Protein AF-A0A958KYE8-F1 (afdb_monomer_lite)

Structure (mmCIF, N/CA/C/O backbone):
data_AF-A0A958KYE8-F1
#
_entry.id   AF-A0A958KYE8-F1
#
loop_
_atom_site.group_PDB
_atom_site.id
_atom_site.type_symbol
_atom_site.label_atom_id
_atom_site.label_alt_id
_atom_site.label_comp_id
_atom_site.label_asym_id
_atom_site.label_entity_id
_atom_site.label_seq_id
_atom_site.pdbx_PDB_ins_code
_atom_site.Cartn_x
_atom_site.Cartn_y
_atom_site.Cartn_z
_atom_site.occupancy
_atom_site.B_iso_or_equiv
_atom_site.auth_seq_id
_atom_site.auth_comp_id
_atom_site.auth_asym_id
_atom_site.auth_atom_id
_atom_site.pdbx_PDB_model_num
ATOM 1 N N . MET A 1 1 ? 8.340 -8.259 -19.502 1.00 54.31 1 MET A N 1
ATOM 2 C CA . MET A 1 1 ? 7.102 -8.271 -18.698 1.00 54.31 1 MET A CA 1
ATOM 3 C C . MET A 1 1 ? 6.581 -6.855 -18.692 1.00 54.31 1 M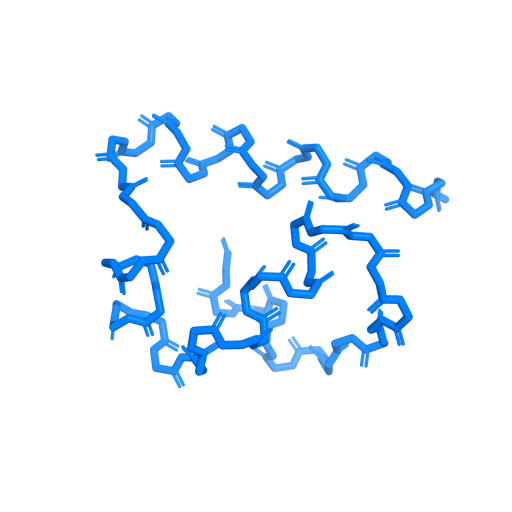ET A C 1
ATOM 5 O O . MET A 1 1 ? 7.343 -5.962 -18.335 1.00 54.31 1 MET A O 1
ATOM 9 N N . ASP A 1 2 ? 5.350 -6.641 -19.135 1.00 64.50 2 AS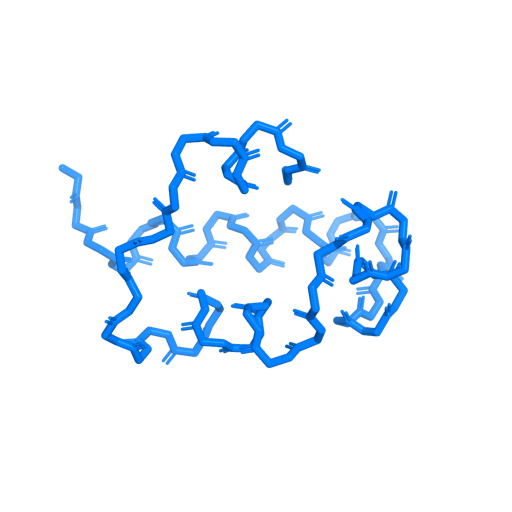P A N 1
ATOM 10 C CA . ASP A 1 2 ? 4.761 -5.303 -19.122 1.00 64.50 2 ASP A CA 1
ATOM 11 C C . ASP A 1 2 ? 4.538 -4.872 -17.668 1.00 64.50 2 ASP A C 1
ATOM 13 O O . ASP A 1 2 ? 4.032 -5.655 -16.861 1.00 64.50 2 ASP A O 1
ATOM 17 N N . SER A 1 3 ? 4.876 -3.631 -17.308 1.00 63.25 3 SER A N 1
ATOM 18 C CA . SER A 1 3 ? 4.707 -3.104 -15.939 1.00 63.25 3 SER A CA 1
ATOM 19 C C . SER A 1 3 ? 3.265 -3.236 -15.416 1.00 63.25 3 SER A C 1
ATOM 21 O O . SER A 1 3 ? 3.037 -3.320 -14.210 1.00 63.25 3 SER A O 1
ATOM 23 N N . ASN A 1 4 ? 2.290 -3.337 -16.324 1.00 72.88 4 ASN A N 1
ATOM 24 C CA . ASN A 1 4 ? 0.888 -3.607 -16.010 1.00 72.88 4 ASN A CA 1
ATOM 25 C C . ASN A 1 4 ? 0.631 -5.034 -15.498 1.00 72.88 4 ASN A C 1
ATOM 27 O O . ASN A 1 4 ? -0.184 -5.208 -14.595 1.00 72.88 4 ASN A O 1
ATOM 31 N N . GLN A 1 5 ? 1.342 -6.043 -16.010 1.00 80.12 5 GLN A N 1
ATOM 32 C CA . GLN A 1 5 ? 1.169 -7.437 -15.584 1.00 80.12 5 GLN A CA 1
ATOM 33 C C . GLN A 1 5 ? 1.639 -7.646 -14.140 1.00 80.12 5 GLN A C 1
ATOM 35 O O . GLN A 1 5 ? 0.989 -8.345 -13.367 1.00 80.12 5 GLN A O 1
ATOM 40 N N . VAL A 1 6 ? 2.744 -6.998 -13.761 1.00 79.44 6 VAL A N 1
ATOM 41 C CA . VAL A 1 6 ? 3.307 -7.068 -12.403 1.00 79.44 6 VAL A CA 1
ATOM 42 C C . VAL A 1 6 ? 2.348 -6.443 -11.392 1.00 79.44 6 VAL A C 1
ATOM 44 O O . VAL A 1 6 ? 2.012 -7.059 -10.382 1.00 79.44 6 VAL A O 1
ATOM 47 N N . ARG A 1 7 ? 1.830 -5.251 -11.703 1.00 85.06 7 ARG A N 1
ATOM 48 C CA . ARG A 1 7 ? 0.797 -4.582 -10.906 1.00 85.06 7 ARG A CA 1
ATOM 49 C C . ARG A 1 7 ? -0.425 -5.477 -10.686 1.00 85.06 7 ARG A C 1
ATOM 51 O O . ARG A 1 7 ? -0.896 -5.613 -9.558 1.00 85.06 7 ARG A O 1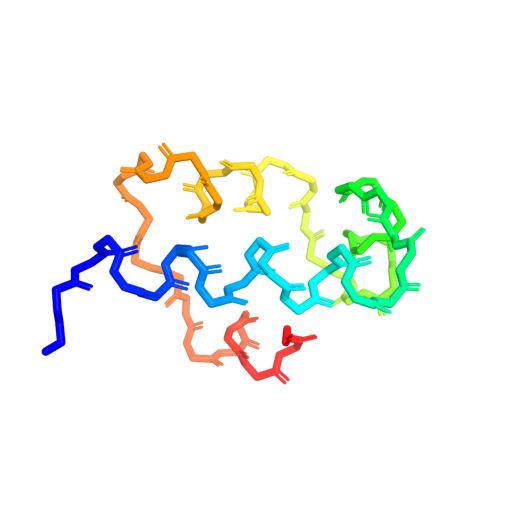
ATOM 58 N N . GLU A 1 8 ? -0.956 -6.069 -11.754 1.00 88.44 8 GLU A N 1
ATOM 59 C CA . GLU A 1 8 ? -2.131 -6.938 -11.659 1.00 88.44 8 GLU A CA 1
ATOM 60 C C . GLU A 1 8 ? -1.869 -8.190 -10.824 1.00 88.44 8 GLU A C 1
ATOM 62 O O . GLU A 1 8 ? -2.748 -8.612 -10.072 1.00 88.44 8 GLU A O 1
ATOM 67 N N . LEU A 1 9 ? -0.670 -8.768 -10.928 1.00 88.69 9 LEU A N 1
ATOM 68 C CA . LEU A 1 9 ? -0.271 -9.923 -10.131 1.00 88.69 9 LEU A CA 1
ATOM 69 C C . LEU A 1 9 ? -0.291 -9.598 -8.633 1.00 88.69 9 LEU A C 1
ATOM 71 O O . LEU A 1 9 ? -0.899 -10.344 -7.864 1.00 88.69 9 LEU A O 1
ATOM 75 N N . PHE A 1 10 ? 0.289 -8.464 -8.229 1.00 88.12 10 PHE A N 1
ATOM 76 C CA . PHE A 1 10 ? 0.282 -8.029 -6.829 1.00 88.12 10 PHE A CA 1
ATOM 77 C C . PHE A 1 10 ? -1.135 -7.774 -6.313 1.00 88.12 10 PHE A C 1
ATOM 79 O O . PHE A 1 10 ? -1.518 -8.316 -5.274 1.00 88.12 10 PHE A O 1
ATOM 86 N N . GLN A 1 11 ? -1.960 -7.059 -7.087 1.00 92.06 11 GLN A N 1
ATOM 87 C CA . GLN A 1 11 ? -3.358 -6.827 -6.717 1.00 92.06 11 GLN A CA 1
ATOM 88 C C . GLN A 1 11 ? -4.141 -8.137 -6.561 1.00 92.06 11 GLN A C 1
ATOM 90 O O . GLN A 1 11 ? -4.915 -8.289 -5.613 1.00 92.06 11 GLN A O 1
ATOM 95 N N . LYS A 1 12 ? -3.959 -9.087 -7.488 1.00 93.56 12 LYS A N 1
ATOM 96 C CA . LYS A 1 12 ? -4.625 -10.395 -7.438 1.00 93.56 12 LYS A CA 1
ATOM 97 C C . LYS A 1 12 ? -4.178 -11.196 -6.223 1.00 93.56 12 LYS A C 1
ATOM 99 O O . LYS A 1 12 ? -5.037 -11.718 -5.520 1.00 93.56 12 LYS A O 1
ATOM 104 N N . ARG A 1 13 ? -2.872 -11.256 -5.946 1.00 92.81 13 ARG A N 1
ATOM 105 C CA . ARG A 1 13 ? -2.326 -11.987 -4.795 1.00 92.81 13 ARG A CA 1
ATOM 106 C C . ARG A 1 13 ? -2.845 -11.421 -3.478 1.00 92.81 13 ARG A C 1
ATOM 108 O O . ARG A 1 13 ? -3.371 -12.177 -2.667 1.00 92.81 13 ARG A O 1
ATOM 115 N N . ARG A 1 14 ? -2.790 -10.097 -3.300 1.00 94.81 14 ARG A N 1
ATOM 116 C CA . ARG A 1 14 ? -3.314 -9.432 -2.100 1.00 94.81 14 ARG A CA 1
ATOM 117 C C . ARG A 1 14 ? -4.795 -9.748 -1.880 1.00 94.81 14 ARG A C 1
ATOM 119 O O . ARG A 1 14 ? -5.192 -10.121 -0.781 1.00 94.81 14 ARG A O 1
ATOM 126 N N . ARG A 1 15 ? -5.609 -9.641 -2.937 1.00 95.12 15 ARG A N 1
ATOM 127 C CA . ARG A 1 15 ? -7.048 -9.948 -2.874 1.00 95.12 15 ARG A CA 1
ATOM 128 C C . ARG A 1 15 ? -7.324 -11.427 -2.611 1.00 95.12 15 ARG A C 1
ATOM 130 O O . ARG A 1 15 ? -8.263 -11.727 -1.886 1.00 95.12 15 ARG A O 1
ATOM 137 N N . ALA A 1 16 ? -6.518 -12.336 -3.159 1.00 95.38 16 ALA A N 1
ATOM 138 C CA . ALA A 1 16 ? -6.640 -13.772 -2.903 1.00 95.38 16 ALA A CA 1
ATOM 139 C C . ALA A 1 16 ? -6.358 -14.130 -1.434 1.00 95.38 16 ALA A C 1
ATOM 141 O O . ALA A 1 16 ? -6.939 -15.077 -0.917 1.00 95.38 16 ALA A O 1
ATOM 142 N N . LEU A 1 17 ? -5.512 -13.347 -0.760 1.00 93.50 17 LEU A N 1
ATOM 143 C CA . LEU A 1 17 ? -5.250 -13.456 0.677 1.00 93.50 17 LEU A CA 1
ATOM 144 C C . LEU A 1 17 ? -6.294 -12.727 1.544 1.00 93.50 17 LEU A C 1
ATOM 146 O O . LEU A 1 17 ? -6.201 -12.774 2.764 1.00 93.50 17 LEU A O 1
ATOM 150 N N . GLY A 1 18 ? -7.274 -12.047 0.938 1.00 96.12 18 GLY A N 1
ATOM 151 C CA . GLY A 1 18 ? -8.293 -11.281 1.664 1.00 96.12 18 GLY A CA 1
ATOM 152 C C . GLY A 1 18 ? -7.771 -10.003 2.327 1.00 96.12 18 GLY A C 1
ATOM 153 O O . GLY A 1 18 ? -8.461 -9.446 3.171 1.00 96.12 18 GLY A O 1
ATOM 154 N N . LEU A 1 19 ? -6.580 -9.530 1.946 1.00 96.00 19 LEU A N 1
ATOM 155 C CA . LEU A 1 19 ? -5.911 -8.402 2.593 1.00 96.00 19 LEU A CA 1
ATOM 156 C C . LEU A 1 19 ? -6.287 -7.058 1.952 1.00 96.00 19 LEU A C 1
ATOM 158 O O . LEU A 1 19 ? -6.364 -6.904 0.723 1.00 96.00 19 LEU A O 1
ATOM 162 N N . SER A 1 20 ? -6.433 -6.030 2.777 1.00 96.75 20 SER A N 1
ATOM 163 C CA . SER A 1 20 ? -6.386 -4.628 2.365 1.00 96.75 20 SER A CA 1
ATOM 164 C C . SER A 1 20 ? -4.946 -4.190 2.063 1.00 96.75 20 SER A C 1
ATOM 166 O O . SER A 1 20 ? -3.974 -4.873 2.380 1.00 96.75 20 SER A O 1
ATOM 168 N N . GLN A 1 21 ? -4.782 -3.035 1.409 1.00 95.50 21 GLN A N 1
ATOM 169 C CA . GLN A 1 21 ? -3.446 -2.469 1.167 1.00 95.50 21 GLN A CA 1
ATOM 170 C C . GLN A 1 21 ? -2.742 -2.066 2.471 1.00 95.50 21 GLN A C 1
ATOM 172 O O . GLN A 1 21 ? -1.518 -2.096 2.520 1.00 95.50 21 GLN A O 1
ATOM 177 N N . VAL A 1 22 ? -3.511 -1.703 3.505 1.00 96.62 22 VAL A N 1
ATOM 178 C CA . VAL A 1 22 ? -2.995 -1.353 4.837 1.00 96.62 22 VAL A CA 1
ATOM 179 C C . VAL A 1 22 ? -2.470 -2.600 5.536 1.00 96.62 22 VAL A C 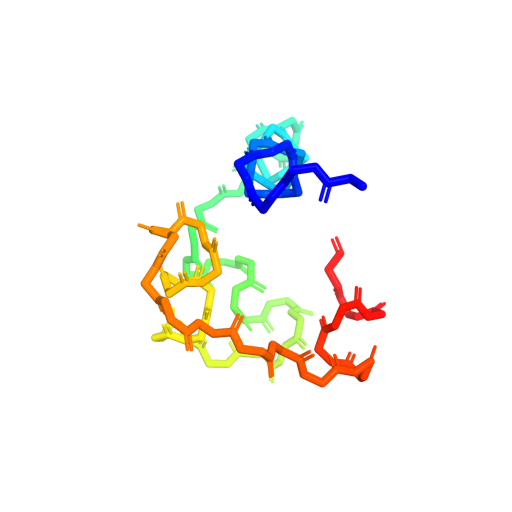1
ATOM 181 O O . VAL A 1 22 ? -1.319 -2.617 5.946 1.00 96.62 22 VAL A O 1
ATOM 184 N N . GLU A 1 23 ? -3.258 -3.675 5.566 1.00 96.44 23 GLU A N 1
ATOM 185 C CA . GLU A 1 23 ? -2.828 -4.940 6.173 1.00 96.44 23 GLU A CA 1
ATOM 186 C C . GLU A 1 23 ? -1.618 -5.532 5.444 1.00 96.44 23 GLU A C 1
ATOM 188 O O . GLU A 1 23 ? -0.695 -6.026 6.082 1.00 96.44 23 GLU A O 1
ATOM 193 N N . LEU A 1 24 ? -1.566 -5.444 4.107 1.00 94.94 24 LEU A N 1
ATOM 194 C CA . LEU A 1 24 ? -0.383 -5.875 3.358 1.00 94.94 24 LEU A CA 1
ATOM 195 C C . LEU A 1 24 ? 0.853 -5.041 3.722 1.00 94.94 24 LEU A C 1
ATOM 197 O O . LEU A 1 24 ? 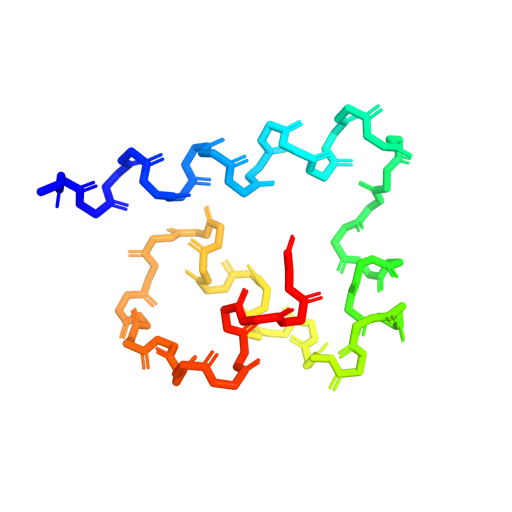1.933 -5.598 3.891 1.00 94.94 24 LEU A O 1
ATOM 201 N N . ALA A 1 25 ? 0.704 -3.721 3.844 1.00 94.88 25 ALA A N 1
ATOM 202 C CA . ALA A 1 25 ? 1.788 -2.830 4.245 1.00 94.88 25 ALA A CA 1
ATOM 203 C C . ALA A 1 25 ? 2.335 -3.193 5.637 1.00 94.88 25 ALA A C 1
ATOM 205 O O . ALA A 1 25 ? 3.546 -3.303 5.820 1.00 94.88 25 ALA A O 1
ATOM 206 N N . GLU A 1 26 ? 1.442 -3.455 6.590 1.00 95.19 26 GLU A N 1
ATOM 207 C CA . GLU A 1 26 ? 1.807 -3.867 7.948 1.00 95.19 26 GLU A CA 1
ATOM 208 C C . GLU A 1 26 ? 2.498 -5.236 7.971 1.00 95.19 26 GLU A C 1
ATOM 210 O O . GLU A 1 26 ? 3.560 -5.371 8.572 1.00 95.19 26 GLU A O 1
ATOM 215 N N . LEU A 1 27 ? 1.950 -6.235 7.269 1.00 94.00 27 LEU A N 1
ATOM 216 C CA . LEU A 1 27 ? 2.497 -7.599 7.232 1.00 94.00 27 LEU A CA 1
ATOM 217 C C . LEU A 1 27 ? 3.880 -7.689 6.584 1.00 94.00 27 LEU A C 1
ATOM 219 O O . LEU A 1 27 ? 4.667 -8.569 6.922 1.00 94.00 27 LEU A O 1
ATOM 223 N N . THR A 1 28 ? 4.150 -6.821 5.613 1.00 92.00 28 THR A N 1
ATOM 224 C CA . THR A 1 28 ? 5.380 -6.860 4.810 1.00 92.00 28 THR A CA 1
ATOM 225 C C . THR A 1 28 ? 6.419 -5.846 5.271 1.00 92.00 28 THR A C 1
ATOM 227 O O . THR A 1 28 ? 7.511 -5.797 4.709 1.00 92.00 28 THR A O 1
ATOM 230 N N . GLU A 1 29 ? 6.087 -5.027 6.276 1.00 93.12 29 GLU A N 1
ATOM 231 C CA . GLU A 1 29 ? 6.892 -3.882 6.722 1.00 93.12 29 GLU A CA 1
ATOM 232 C C . GLU A 1 29 ? 7.232 -2.909 5.573 1.00 93.12 29 GLU A C 1
ATOM 234 O O . GLU A 1 29 ? 8.248 -2.208 5.580 1.00 93.12 29 GLU A O 1
ATOM 239 N N . VAL A 1 30 ? 6.373 -2.862 4.551 1.00 91.69 30 VAL A N 1
ATOM 240 C CA . VAL A 1 30 ? 6.475 -1.944 3.415 1.00 91.69 30 VAL A CA 1
ATOM 241 C C . VAL A 1 30 ? 5.500 -0.802 3.645 1.00 91.69 30 VAL A C 1
ATOM 243 O O . VAL A 1 30 ? 4.345 -1.013 3.988 1.00 91.69 30 VAL A O 1
ATOM 246 N N . SER A 1 31 ? 5.924 0.440 3.422 1.00 93.19 31 SER A N 1
ATOM 247 C CA . SER A 1 31 ? 5.037 1.579 3.655 1.00 93.19 31 SER A CA 1
ATOM 248 C C . SER A 1 31 ? 3.798 1.538 2.748 1.00 93.19 31 SER A C 1
ATOM 250 O O . SER A 1 31 ? 3.889 1.245 1.552 1.00 93.19 31 SER A O 1
ATOM 252 N N . LEU A 1 32 ? 2.631 1.900 3.292 1.00 93.94 32 LEU A N 1
ATOM 253 C CA . LEU A 1 32 ? 1.375 1.973 2.535 1.00 93.94 32 LEU A CA 1
ATOM 254 C C . LEU A 1 32 ? 1.490 2.788 1.226 1.00 93.94 32 LEU A C 1
ATOM 256 O O . LEU A 1 32 ? 0.998 2.309 0.202 1.00 93.94 32 LEU A O 1
ATOM 260 N N . PRO A 1 33 ? 2.178 3.951 1.185 1.00 92.94 33 PRO A N 1
ATOM 261 C CA . PRO A 1 33 ? 2.396 4.674 -0.069 1.00 92.94 33 PRO A CA 1
ATOM 262 C C . PRO A 1 33 ? 3.156 3.853 -1.120 1.00 92.94 33 PRO A C 1
ATOM 264 O O . PRO A 1 33 ? 2.877 3.966 -2.311 1.00 92.94 33 PRO A O 1
ATOM 267 N N . THR A 1 34 ? 4.091 2.997 -0.699 1.00 90.81 34 THR A N 1
ATOM 268 C CA . THR A 1 34 ? 4.841 2.117 -1.607 1.00 90.81 34 THR A CA 1
ATOM 269 C C . THR A 1 34 ? 3.926 1.056 -2.211 1.00 90.81 34 THR A C 1
ATOM 271 O O . THR A 1 34 ? 3.908 0.908 -3.432 1.00 90.81 34 THR A O 1
ATOM 274 N N . ILE A 1 35 ? 3.097 0.392 -1.396 1.00 92.44 35 ILE A N 1
ATOM 275 C CA . ILE A 1 35 ? 2.080 -0.560 -1.880 1.00 92.44 35 ILE A CA 1
ATOM 276 C C . ILE A 1 35 ? 1.125 0.116 -2.869 1.00 92.44 35 ILE A C 1
ATOM 278 O O . ILE A 1 35 ? 0.862 -0.411 -3.951 1.00 92.44 35 ILE A O 1
ATOM 282 N N . GLN A 1 36 ? 0.639 1.314 -2.532 1.00 92.56 36 GLN A N 1
ATOM 283 C CA . GLN A 1 36 ? -0.260 2.087 -3.388 1.00 92.56 36 GLN A CA 1
ATOM 284 C C . GLN A 1 36 ? 0.381 2.475 -4.718 1.00 92.56 36 GLN A C 1
ATOM 286 O O . GLN A 1 36 ? -0.292 2.433 -5.745 1.00 92.56 36 GLN A O 1
ATOM 291 N N . ASN A 1 37 ? 1.663 2.833 -4.730 1.00 89.69 37 ASN A N 1
ATOM 292 C CA . ASN A 1 37 ? 2.357 3.182 -5.965 1.00 89.69 37 ASN A CA 1
ATOM 293 C C . ASN A 1 37 ? 2.612 1.951 -6.850 1.00 89.69 37 ASN A C 1
ATOM 295 O O . ASN A 1 37 ? 2.375 2.027 -8.060 1.00 89.69 37 ASN A O 1
ATOM 299 N N . ILE A 1 38 ? 2.990 0.814 -6.247 1.00 88.31 38 ILE A N 1
ATOM 300 C CA . ILE A 1 38 ? 3.164 -0.473 -6.943 1.00 88.31 38 ILE A CA 1
ATOM 301 C C . ILE A 1 38 ? 1.841 -0.914 -7.578 1.00 88.31 38 ILE A C 1
ATOM 303 O O . ILE A 1 38 ? 1.773 -1.169 -8.782 1.00 88.31 38 ILE A O 1
ATOM 307 N N . GLU A 1 39 ? 0.759 -0.953 -6.796 1.00 89.38 39 GLU A N 1
ATOM 308 C CA . GLU A 1 39 ? -0.558 -1.358 -7.295 1.00 89.38 39 GLU A CA 1
ATOM 309 C C . GLU A 1 39 ? -1.226 -0.285 -8.169 1.00 89.38 39 GLU A C 1
ATOM 311 O O . GLU A 1 39 ? -2.087 -0.601 -8.991 1.00 89.38 39 GLU A O 1
ATOM 316 N N . GLY A 1 40 ? -0.860 0.983 -8.003 1.00 87.31 40 GLY A N 1
ATOM 317 C CA . GLY A 1 40 ? -1.392 2.118 -8.756 1.00 87.31 40 GLY A CA 1
ATOM 318 C C . GLY A 1 40 ? -0.683 2.364 -10.086 1.00 87.31 40 GLY A C 1
ATOM 319 O O . GLY A 1 40 ? -1.153 3.182 -10.873 1.00 87.31 40 GLY A O 1
ATOM 320 N N . GLY A 1 41 ? 0.432 1.675 -10.352 1.00 76.44 41 GLY A N 1
ATOM 321 C CA . GLY A 1 41 ? 1.215 1.836 -11.582 1.00 76.44 41 GLY A CA 1
ATOM 322 C C . GLY A 1 41 ? 1.933 3.185 -11.681 1.00 76.44 41 GLY A C 1
ATOM 323 O O . GLY A 1 41 ? 2.345 3.587 -12.769 1.00 76.44 41 GLY A O 1
ATOM 324 N N . LYS A 1 42 ? 2.080 3.908 -10.563 1.00 73.69 42 LYS A N 1
ATOM 325 C CA . LYS A 1 42 ? 2.750 5.210 -10.535 1.00 73.69 42 LYS A CA 1
ATOM 326 C C . LYS A 1 42 ? 4.243 5.025 -10.308 1.00 73.69 42 LYS A C 1
ATOM 328 O O . LYS A 1 42 ? 4.680 4.975 -9.167 1.00 73.69 42 LYS A O 1
ATOM 333 N N . GLY A 1 43 ? 5.009 4.968 -11.398 1.00 60.12 43 GLY A N 1
ATOM 334 C CA . GLY A 1 43 ? 6.431 5.341 -11.434 1.00 60.12 43 GLY A CA 1
ATOM 335 C C . GLY A 1 43 ? 7.366 4.675 -10.419 1.00 60.12 43 GLY A C 1
ATOM 336 O O . GLY A 1 43 ? 8.454 5.192 -10.182 1.00 60.12 43 GLY A O 1
ATOM 337 N N . THR A 1 44 ? 6.980 3.562 -9.798 1.00 59.59 44 THR A N 1
ATOM 338 C CA . THR A 1 44 ? 7.838 2.868 -8.844 1.00 59.59 44 THR A CA 1
ATOM 339 C C . THR A 1 44 ? 8.724 1.879 -9.565 1.00 59.59 44 THR A C 1
ATOM 341 O O . THR A 1 44 ? 8.238 0.957 -10.218 1.00 59.59 44 THR A O 1
ATOM 344 N N . ASN A 1 45 ? 10.026 2.051 -9.371 1.00 70.19 45 ASN A N 1
ATOM 345 C CA . ASN A 1 45 ? 11.013 0.994 -9.486 1.00 70.19 45 ASN A CA 1
ATOM 346 C C . ASN A 1 45 ? 11.222 0.425 -8.069 1.00 70.19 45 ASN A C 1
ATOM 348 O O . ASN A 1 45 ? 12.135 0.883 -7.376 1.00 70.19 45 ASN A O 1
ATOM 352 N N . PRO A 1 46 ? 10.318 -0.442 -7.559 1.00 75.69 46 PRO A N 1
ATOM 353 C CA . PRO A 1 46 ? 10.500 -1.027 -6.239 1.00 75.69 46 PRO A CA 1
ATOM 354 C C . PRO A 1 46 ? 11.826 -1.785 -6.214 1.00 75.69 46 PRO A C 1
ATOM 356 O O . PRO A 1 46 ? 12.200 -2.444 -7.186 1.00 75.69 46 PRO A O 1
ATOM 359 N N . SER A 1 47 ? 12.552 -1.677 -5.105 1.00 81.94 47 SER A N 1
ATOM 360 C CA . SER A 1 47 ? 13.772 -2.456 -4.936 1.00 81.94 47 SER A CA 1
ATOM 361 C C . SER A 1 47 ? 13.440 -3.950 -4.908 1.00 81.94 47 SER A C 1
ATOM 363 O O . SER A 1 47 ? 12.330 -4.359 -4.562 1.00 81.94 47 SER A O 1
ATOM 365 N N . LEU A 1 48 ? 14.433 -4.779 -5.231 1.00 81.12 48 LEU A N 1
ATOM 366 C CA . LEU A 1 48 ? 14.333 -6.234 -5.095 1.00 81.12 48 LEU A CA 1
ATOM 367 C C . LEU A 1 48 ? 13.904 -6.663 -3.681 1.00 81.12 48 LEU A C 1
ATOM 369 O O . LEU A 1 48 ? 13.156 -7.621 -3.545 1.00 81.12 48 LEU A O 1
ATOM 373 N N . ASP A 1 49 ? 14.317 -5.926 -2.646 1.00 85.00 49 ASP A N 1
ATOM 374 C CA . ASP A 1 49 ? 13.895 -6.170 -1.261 1.00 85.00 49 ASP A CA 1
ATOM 375 C C . ASP A 1 49 ? 12.377 -6.021 -1.080 1.00 85.00 49 ASP A C 1
ATOM 377 O O . ASP A 1 49 ? 11.726 -6.907 -0.535 1.00 85.00 49 ASP A O 1
ATOM 381 N N . VAL A 1 50 ? 11.794 -4.940 -1.610 1.00 84.88 50 VAL A N 1
ATOM 382 C CA . VAL A 1 50 ? 10.342 -4.709 -1.547 1.00 84.88 50 VAL A CA 1
ATOM 383 C C . VAL A 1 50 ? 9.586 -5.787 -2.319 1.00 84.88 50 VAL A C 1
ATOM 385 O O . VAL A 1 50 ? 8.553 -6.256 -1.855 1.00 84.88 50 VAL A O 1
ATOM 388 N N . LEU A 1 51 ? 10.106 -6.216 -3.472 1.00 83.75 51 LEU A N 1
ATOM 389 C CA . LEU A 1 51 ? 9.494 -7.295 -4.250 1.00 83.75 51 LEU A CA 1
ATOM 390 C C . LEU A 1 51 ? 9.535 -8.644 -3.521 1.00 83.75 51 LEU A C 1
ATOM 392 O O . LEU A 1 51 ? 8.575 -9.397 -3.615 1.00 83.75 51 LEU A O 1
ATOM 396 N N . ASN A 1 52 ? 10.608 -8.939 -2.783 1.00 86.62 52 ASN A N 1
ATOM 397 C CA . ASN A 1 52 ? 10.736 -10.186 -2.021 1.00 86.62 52 ASN A CA 1
ATOM 398 C C . ASN A 1 52 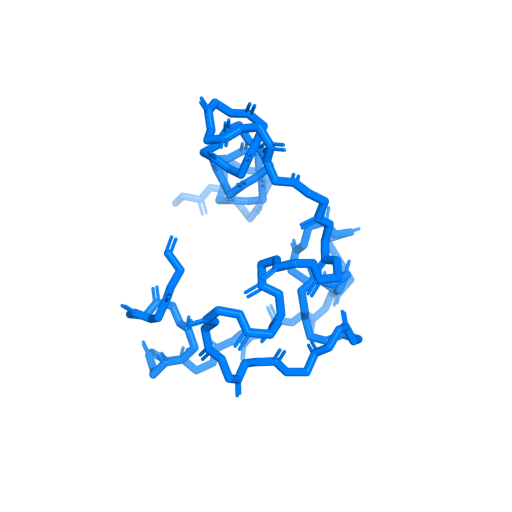? 9.800 -10.256 -0.809 1.00 86.62 52 ASN A C 1
ATOM 400 O O . ASN A 1 52 ? 9.505 -11.349 -0.327 1.00 86.62 52 ASN A O 1
ATOM 404 N N . LYS A 1 53 ? 9.351 -9.104 -0.307 1.00 84.94 53 LYS A N 1
ATOM 405 C CA . LYS A 1 53 ? 8.423 -9.017 0.823 1.00 84.94 53 LYS A CA 1
ATOM 406 C C . LYS A 1 53 ? 6.956 -9.203 0.412 1.00 84.94 53 LYS A C 1
ATOM 408 O O . LYS A 1 53 ? 6.128 -9.428 1.287 1.00 84.94 53 LYS A O 1
ATOM 413 N N . LEU A 1 54 ? 6.629 -9.125 -0.884 1.00 81.69 54 LEU A N 1
ATOM 414 C CA . LEU A 1 54 ? 5.261 -9.142 -1.436 1.00 81.69 54 LEU A CA 1
ATOM 415 C C . LEU A 1 54 ? 4.890 -10.466 -2.133 1.00 81.69 54 LEU A C 1
ATOM 417 O O . LEU A 1 54 ? 3.677 -10.738 -2.306 1.00 81.69 54 LEU A O 1
#

Sequence (54 aa):
MDSNQVRELFQKRRRALGLSQVELAELTEVSLPTIQNIEGGKGTNPSLDVLNKL

pLDDT: mean 86.14, std 10.62, range [54.31, 96.75]

Foldseek 3Di:
DPLVVQLVVLVVVCVVVVHDLVRLCVQLVNDSVLSCCSNVVPDDPDDPSSVVSD

Secondary structure (DSSP, 8-state):
--HHHHHHHHHHHHHHTT--HHHHHHHHT--HHHHHHHHHTSS----HHHHHH-

Radius of gyration: 10.14 Å; chains: 1; bounding box: 23×19×27 Å